Protein AF-A0A7R9DTC6-F1 (afdb_monomer)

Foldseek 3Di:
DDDDDDDDPPDDPPPDDDDPPPDDPDDDDDDDDPDDDDDDPPDPPDPDDDDPDPPPPVPPPDFAPAAPVQKAFDAFPDQDPQATWTFIARNVPRDIDIDGDGDQPPDPVGGDPVVVVVCVVLVVDDDPPDDHDPGHYHHPVVVVVVVPD

Nearest PDB structures (foldseek):
  4nst-assembly1_A  TM=9.413E-01  e=3.384E-10  Homo sapiens
  5efq-assembly1_A  TM=9.473E-01  e=2.219E-09  Homo sapiens
  7nxk-assembly1_A  TM=9.078E-01  e=1.262E-09  Homo sapiens
  6b3e-assembly2_C  TM=9.341E-01  e=4.422E-09  Homo sapiens
  4nst-assembly3_C  TM=9.437E-01  e=6.858E-09  Homo sapiens

Radius of gyration: 30.34 Å; Cα contacts (8 Å, |Δi|>4): 110; chains: 1; bounding box: 76×76×50 Å

Solvent-accessible surface area (backbone atoms only — not comparable to full-atom values): 10422 Å² total; per-residue (Å²): 138,89,84,88,80,84,80,83,82,78,84,84,94,79,84,77,80,78,78,82,82,77,74,76,79,77,79,75,78,87,71,88,74,81,83,75,78,77,79,82,78,90,73,77,79,78,78,86,78,93,65,98,62,78,73,79,65,71,82,66,79,77,68,47,77,49,50,50,84,54,40,48,77,74,47,78,76,46,75,55,98,78,28,42,30,27,38,26,31,34,69,85,79,68,44,80,44,78,46,72,48,73,63,51,91,86,40,97,84,45,78,47,69,68,58,54,51,50,52,61,52,31,76,74,47,87,50,97,91,48,82,67,69,87,77,50,62,33,56,77,71,65,66,59,61,76,74,76,119

Mean predicted aligned error: 18.64 Å

Organism: Timema poppense (NCBI:txid170557)

Sequence (149 aa):
VPGTEDLSADEDLALTPPPPTLEKPTKPGKLPRPKLKRPKILNKRRSSRSSSAPMSVQSGKDWGERCVDVFEVIVQIGEGTYGQVYKARDRRSSDLVALKKVRLENEKEGFPITAVREIKILRQLNHKNIVNLREVVTDKQDALDFRKV

Secondary structure (DSSP, 8-state):
----------------PPPP--PPPPPPP------PPPP--S--------------------TT-SBGGGEEEEEEEEEETTEEEEEEEETTT--EEEEEE---TT-TTSS-HHHHHHHHHHTT---TTS-------B-TTHHHHTT--

pLDDT: mean 73.16, std 20.54, range [35.78, 98.31]

InterPro domains:
  IPR000719 Protein kinase domain [PF00069] (71-142)
  IPR000719 Protein kinase domain [PS50011] (71-149)
  IPR011009 Protein kinase-like domain superfamily [SSF56112] (65-140)
  IPR017441 Protein kinase, ATP binding site [PS00107] (77-100)
  IPR050108 Cyclin-dependent kinase [PTHR24056] (68-139)

Structure (mmCIF, N/CA/C/O backbone):
data_AF-A0A7R9DTC6-F1
#
_entry.id   AF-A0A7R9DTC6-F1
#
loop_
_atom_site.group_PDB
_atom_site.id
_atom_site.type_symbol
_atom_site.label_atom_id
_atom_site.label_alt_id
_atom_site.label_comp_id
_atom_site.label_asym_id
_atom_site.label_entity_id
_atom_site.label_seq_id
_atom_site.pdbx_PDB_ins_code
_atom_site.Cartn_x
_atom_site.Cartn_y
_atom_site.Cartn_z
_atom_site.occupancy
_atom_site.B_iso_or_equiv
_atom_site.auth_seq_id
_atom_site.auth_comp_id
_atom_site.auth_asym_id
_atom_site.auth_atom_id
_atom_site.pdbx_PDB_model_num
ATOM 1 N N . VAL A 1 1 ? 42.574 55.375 11.326 1.00 42.75 1 VAL A N 1
ATOM 2 C CA . VAL A 1 1 ? 41.686 56.386 11.947 1.00 42.75 1 VAL A CA 1
ATOM 3 C C . VAL A 1 1 ? 40.325 56.262 11.278 1.00 42.75 1 VAL A C 1
ATOM 5 O O . VAL A 1 1 ? 40.314 56.094 10.064 1.00 42.75 1 VAL A O 1
ATOM 8 N N . PRO A 1 2 ? 39.242 56.208 12.063 1.00 43.16 2 PRO A N 1
ATOM 9 C CA . PRO A 1 2 ? 37.885 55.905 11.624 1.00 43.16 2 PRO A CA 1
ATOM 10 C C . PRO A 1 2 ? 37.199 57.149 11.044 1.00 43.16 2 PRO A C 1
ATOM 12 O O . PRO A 1 2 ? 37.554 58.272 11.395 1.00 43.16 2 PRO A O 1
ATOM 15 N N . GLY A 1 3 ? 36.210 56.928 10.183 1.00 44.38 3 GLY A N 1
ATOM 16 C CA . GLY A 1 3 ? 35.279 57.936 9.686 1.00 44.38 3 GLY A CA 1
ATOM 17 C C . GLY A 1 3 ? 33.905 57.288 9.606 1.00 44.38 3 GLY A C 1
ATOM 18 O O . GLY A 1 3 ? 33.641 56.495 8.711 1.00 44.38 3 GLY A O 1
ATOM 19 N N . THR A 1 4 ? 33.117 57.539 10.641 1.00 58.06 4 THR A N 1
ATOM 20 C CA . THR A 1 4 ? 31.740 57.111 10.873 1.00 58.06 4 THR A CA 1
ATOM 21 C C . THR A 1 4 ? 30.788 57.839 9.934 1.00 58.06 4 THR A C 1
ATOM 23 O O . THR A 1 4 ? 30.737 59.067 9.957 1.00 58.06 4 THR A O 1
ATOM 26 N N . GLU A 1 5 ? 29.998 57.088 9.175 1.00 54.91 5 GLU A N 1
ATOM 27 C CA . GLU A 1 5 ? 28.770 57.589 8.559 1.00 54.91 5 GLU A CA 1
ATOM 28 C C . GLU A 1 5 ? 27.617 56.742 9.098 1.00 54.91 5 GLU A C 1
ATOM 30 O O . GLU A 1 5 ? 27.224 55.719 8.538 1.00 54.91 5 GLU A O 1
ATOM 35 N N . ASP A 1 6 ? 27.147 57.155 10.273 1.00 50.84 6 ASP A N 1
ATOM 36 C CA . ASP A 1 6 ? 25.855 56.786 10.830 1.00 50.84 6 ASP A CA 1
ATOM 37 C C . ASP A 1 6 ? 24.757 57.311 9.898 1.00 50.84 6 ASP A C 1
ATOM 39 O O . ASP A 1 6 ? 24.510 58.515 9.822 1.00 50.84 6 ASP A O 1
ATOM 43 N N . LEU A 1 7 ? 24.081 56.407 9.188 1.00 49.62 7 LEU A N 1
ATOM 44 C CA . LEU A 1 7 ? 22.792 56.707 8.575 1.00 49.62 7 LEU A CA 1
ATOM 45 C C . LEU A 1 7 ? 21.694 56.222 9.516 1.00 49.62 7 LEU A C 1
ATOM 47 O O . LEU A 1 7 ? 21.252 55.074 9.474 1.00 49.62 7 LEU A O 1
ATOM 51 N N . SER A 1 8 ? 21.287 57.150 10.380 1.00 47.59 8 SER A N 1
ATOM 52 C CA . SER A 1 8 ? 20.039 57.119 11.126 1.00 47.59 8 SER A CA 1
ATOM 53 C C . SER A 1 8 ? 18.864 57.053 10.150 1.00 47.59 8 SER A C 1
ATOM 55 O O . SER A 1 8 ? 18.629 57.990 9.386 1.00 47.59 8 SER A O 1
ATOM 57 N N . ALA A 1 9 ? 18.111 55.962 10.202 1.00 50.34 9 ALA A N 1
ATOM 58 C CA . ALA A 1 9 ? 16.751 55.899 9.686 1.00 50.34 9 ALA A CA 1
ATOM 59 C C . ALA A 1 9 ? 15.812 55.746 10.885 1.00 50.34 9 ALA A C 1
ATOM 61 O O . ALA A 1 9 ? 15.209 54.697 11.107 1.00 50.34 9 ALA A O 1
ATOM 62 N N . ASP A 1 10 ? 15.772 56.800 11.697 1.00 50.88 10 ASP A N 1
ATOM 63 C CA . ASP A 1 10 ? 14.622 57.085 12.536 1.00 50.88 10 ASP A CA 1
ATOM 64 C C . ASP A 1 10 ? 13.475 57.572 11.639 1.00 50.88 10 ASP A C 1
ATOM 66 O O . ASP A 1 10 ? 13.685 58.321 10.687 1.00 50.88 10 ASP A O 1
ATOM 70 N N . GLU A 1 11 ? 12.271 57.148 12.016 1.00 59.84 11 GLU A N 1
ATOM 71 C CA . GLU A 1 11 ? 10.974 57.720 11.640 1.00 59.84 11 GLU A CA 1
ATOM 72 C C . GLU A 1 11 ? 10.428 57.385 10.241 1.00 59.84 11 GLU A C 1
ATOM 74 O O . GLU A 1 11 ? 10.601 58.131 9.286 1.00 59.84 11 GLU A O 1
ATOM 79 N N . ASP A 1 12 ? 9.634 56.305 10.165 1.00 49.81 12 ASP A N 1
ATOM 80 C CA . ASP A 1 12 ? 8.231 56.448 9.728 1.00 49.81 12 ASP A CA 1
ATOM 81 C C . ASP A 1 12 ? 7.356 55.263 10.210 1.00 49.81 12 ASP A C 1
ATOM 83 O O . ASP A 1 12 ? 6.821 54.459 9.443 1.00 49.81 12 ASP A O 1
ATOM 87 N N . LEU A 1 13 ? 7.234 55.100 11.534 1.00 54.06 13 LEU A N 1
ATOM 88 C CA . LEU A 1 13 ? 6.244 54.201 12.144 1.00 54.06 13 LEU A CA 1
ATOM 89 C C . LEU A 1 13 ? 4.921 54.948 12.346 1.00 54.06 13 LEU A C 1
ATOM 91 O O . LEU A 1 13 ? 4.527 55.204 13.482 1.00 54.06 13 LEU A O 1
ATOM 95 N N . ALA A 1 14 ? 4.226 55.325 11.270 1.00 56.69 14 ALA A N 1
ATOM 96 C CA . ALA A 1 14 ? 2.994 56.098 11.439 1.00 56.69 14 ALA A CA 1
ATOM 97 C C . ALA A 1 14 ? 1.895 55.898 10.386 1.00 56.69 14 ALA A C 1
ATOM 99 O O . ALA A 1 14 ? 1.112 56.815 10.190 1.00 56.69 14 ALA A O 1
ATOM 100 N N . LEU A 1 15 ? 1.736 54.727 9.747 1.00 55.41 15 LEU A N 1
ATOM 101 C CA . LEU A 1 15 ? 0.567 54.488 8.868 1.00 55.41 15 LEU A CA 1
ATOM 102 C C . LEU A 1 15 ? -0.037 53.074 8.933 1.00 55.41 15 LEU A C 1
ATOM 104 O O . LEU A 1 15 ? -0.451 52.519 7.917 1.00 55.41 15 LEU A O 1
ATOM 108 N N . THR A 1 16 ? -0.173 52.490 10.129 1.00 55.38 16 THR A N 1
ATOM 109 C CA . THR A 1 16 ? -1.124 51.372 10.306 1.00 55.38 16 THR A CA 1
ATOM 110 C C . THR A 1 16 ? -2.329 51.860 11.111 1.00 55.38 16 THR A C 1
ATOM 112 O O . THR A 1 16 ? -2.147 52.248 12.266 1.00 55.38 16 THR A O 1
ATOM 115 N N . PRO A 1 17 ? -3.553 51.886 10.550 1.00 62.31 17 PRO A N 1
ATOM 116 C CA . PRO A 1 17 ? -4.731 52.241 11.331 1.00 62.31 17 PRO A CA 1
ATOM 117 C C . PRO A 1 17 ? -4.928 51.219 12.463 1.00 62.31 17 PRO A C 1
ATOM 119 O O . PRO A 1 17 ? -4.675 50.026 12.258 1.00 62.31 17 PRO A O 1
ATOM 122 N N . PRO A 1 18 ? -5.373 51.648 13.659 1.00 64.75 18 PRO A N 1
ATOM 123 C CA . PRO A 1 18 ? -5.637 50.721 14.746 1.00 64.75 18 PRO A CA 1
ATOM 124 C C . PRO A 1 18 ? -6.733 49.726 14.328 1.00 64.75 18 PRO A C 1
ATOM 126 O O . PRO A 1 18 ? -7.684 50.108 13.637 1.00 64.75 18 PRO A O 1
ATOM 129 N N . PRO A 1 19 ? -6.630 48.448 14.735 1.00 57.94 19 PRO A N 1
ATOM 130 C CA . PRO A 1 19 ? -7.685 47.478 14.484 1.00 57.94 19 PRO A CA 1
ATOM 131 C C . PRO A 1 19 ? -8.992 47.956 15.140 1.00 57.94 19 PRO A C 1
ATOM 133 O O . PRO A 1 19 ? -8.949 48.526 16.234 1.00 57.94 19 PRO A O 1
ATOM 136 N N . PRO A 1 20 ? -10.159 47.731 14.511 1.00 57.47 20 PRO A N 1
ATOM 137 C CA . PRO A 1 20 ? -11.432 48.129 15.092 1.00 57.47 20 PRO A CA 1
ATOM 138 C C . PRO A 1 20 ? -11.621 47.436 16.443 1.00 57.47 20 PRO A C 1
ATOM 140 O O . PRO A 1 20 ? -11.474 46.216 16.562 1.00 57.47 20 PRO A O 1
ATOM 143 N N . THR A 1 21 ? -11.949 48.223 17.467 1.00 58.09 21 THR A N 1
ATOM 144 C CA . THR A 1 21 ? -12.282 47.725 18.799 1.00 58.09 21 THR A CA 1
ATOM 145 C C . THR A 1 21 ? -13.506 46.821 18.684 1.00 58.09 21 THR A C 1
ATOM 147 O O . THR A 1 21 ? -14.634 47.292 18.556 1.00 58.09 21 THR A O 1
ATOM 150 N N . LEU A 1 22 ? -13.295 45.505 18.709 1.00 55.84 22 LEU A N 1
ATOM 151 C CA . LEU A 1 22 ? -14.372 44.542 18.896 1.00 55.84 22 LEU A CA 1
ATOM 152 C C . LEU A 1 22 ? -14.925 44.743 20.309 1.00 55.84 22 LEU A C 1
ATOM 154 O O . LEU A 1 22 ? -14.367 44.235 21.286 1.00 55.84 22 LEU A O 1
ATOM 158 N N . GLU A 1 23 ? -16.012 45.504 20.426 1.00 49.94 23 GLU A N 1
ATOM 159 C CA . GLU A 1 23 ? -16.812 45.524 21.642 1.00 49.94 23 GLU A CA 1
ATOM 160 C C . GLU A 1 23 ? -17.198 44.083 21.985 1.00 49.94 23 GLU A C 1
ATOM 162 O O . GLU A 1 23 ? -17.784 43.352 21.181 1.00 49.94 23 GLU A O 1
ATOM 167 N N . LYS A 1 24 ? -16.815 43.638 23.186 1.00 52.09 24 LYS A N 1
ATOM 168 C CA . LYS A 1 24 ? -17.216 42.326 23.694 1.00 52.09 24 LYS A CA 1
ATOM 169 C C . LYS A 1 24 ? -18.745 42.276 23.685 1.00 52.09 24 LYS A C 1
ATOM 171 O O . LYS A 1 24 ? -19.352 43.133 24.328 1.00 52.09 24 LYS A O 1
ATOM 176 N N 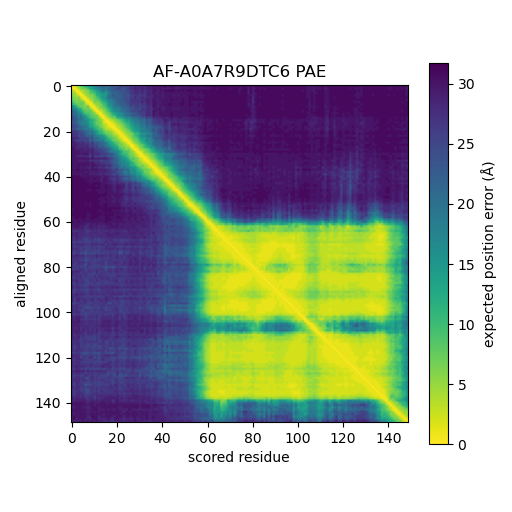. PRO A 1 25 ? -19.376 41.275 23.048 1.00 43.69 25 PRO A N 1
ATOM 177 C CA . PRO A 1 25 ? -20.821 41.158 23.095 1.00 43.69 25 PRO A CA 1
ATOM 178 C C . PRO A 1 25 ? -21.257 41.033 24.556 1.00 43.69 25 PRO A C 1
ATOM 180 O O . PRO A 1 25 ? -20.823 40.140 25.295 1.00 43.69 25 PRO A O 1
ATOM 183 N N . THR A 1 26 ? -22.099 41.972 24.978 1.00 51.69 26 THR A N 1
ATOM 184 C CA . THR A 1 26 ? -22.838 41.923 26.234 1.00 51.69 26 THR A CA 1
ATOM 185 C C . THR A 1 26 ? -23.573 40.587 26.307 1.00 51.69 26 THR A C 1
ATOM 187 O O . THR A 1 26 ? -24.246 40.161 25.369 1.00 51.69 26 THR A O 1
ATOM 190 N N . LYS A 1 27 ? -23.376 39.861 27.414 1.00 53.81 27 LYS A N 1
ATOM 191 C CA . LYS A 1 27 ? -23.941 38.521 27.621 1.00 53.81 27 LYS A CA 1
ATOM 192 C C . LYS A 1 27 ? -25.469 38.590 27.463 1.00 53.81 27 LYS A C 1
ATOM 194 O O . LYS A 1 27 ? -26.098 39.254 28.288 1.00 53.81 27 LYS A O 1
ATOM 199 N N . PRO A 1 28 ? -26.094 37.890 26.498 1.00 49.19 28 PRO A N 1
ATOM 200 C CA . PRO A 1 28 ? -27.543 37.800 26.484 1.00 49.19 28 PRO A CA 1
ATOM 201 C C . PRO A 1 28 ? -27.986 36.961 27.688 1.00 49.19 28 PRO A C 1
ATOM 203 O O . PRO A 1 28 ? -27.364 35.947 28.028 1.00 49.19 28 PRO A O 1
ATOM 206 N N . GLY A 1 29 ? -29.035 37.426 28.367 1.00 53.94 29 GLY A N 1
ATOM 207 C CA . GLY A 1 29 ? -29.612 36.788 29.547 1.00 53.94 29 GLY A CA 1
ATOM 208 C C . GLY A 1 29 ? -29.873 35.292 29.339 1.00 53.94 29 GLY A C 1
ATOM 209 O O . GLY A 1 29 ? -30.256 34.840 28.260 1.00 53.94 29 GLY A O 1
ATOM 210 N N . LYS A 1 30 ? -29.638 34.500 30.391 1.00 47.06 30 LYS A N 1
ATOM 211 C CA . LYS A 1 30 ? -29.858 33.048 30.383 1.00 47.06 30 LYS A CA 1
ATOM 212 C C . LYS A 1 30 ? -31.350 32.737 30.227 1.00 47.06 30 LYS A C 1
ATOM 214 O O . LYS A 1 30 ? -32.076 32.695 31.213 1.00 47.06 30 LYS A O 1
ATOM 219 N N . LEU A 1 31 ? -31.785 32.430 29.009 1.00 56.88 31 LEU A N 1
ATOM 220 C CA . LEU A 1 31 ? -33.018 31.674 28.787 1.00 56.88 31 LEU A CA 1
ATOM 221 C C . LEU A 1 31 ? -32.817 30.221 29.271 1.00 56.88 31 LEU A C 1
ATOM 223 O O . LEU A 1 31 ? -31.739 29.648 29.050 1.00 56.88 31 LEU A O 1
ATOM 227 N N . PRO A 1 32 ? -33.806 29.598 29.940 1.00 55.00 32 PRO A N 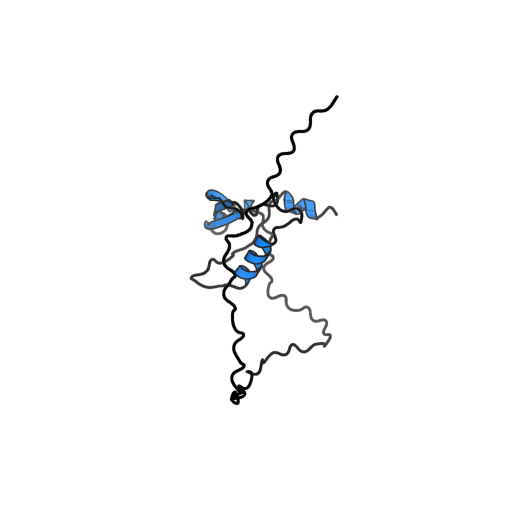1
ATOM 228 C CA . PRO A 1 32 ? -33.674 28.234 30.434 1.00 55.00 32 PRO A CA 1
ATOM 229 C C . PRO A 1 32 ? -33.622 27.259 29.253 1.00 55.00 32 PRO A C 1
ATOM 231 O O . PRO A 1 32 ? -34.592 27.076 28.523 1.00 55.00 32 PRO A O 1
ATOM 234 N N . ARG A 1 33 ? -32.467 26.616 29.051 1.00 57.84 33 ARG A N 1
ATOM 235 C CA . ARG A 1 33 ? -32.315 25.557 28.045 1.00 57.84 33 ARG A CA 1
ATOM 236 C C . ARG A 1 33 ? -33.026 24.285 28.530 1.00 57.84 33 ARG A C 1
ATOM 238 O O . ARG A 1 33 ? -32.768 23.869 29.664 1.00 57.84 33 ARG A O 1
ATOM 245 N N . PRO A 1 34 ? -33.857 23.621 27.706 1.00 55.03 34 PRO A N 1
ATOM 246 C CA . PRO A 1 34 ? -34.435 22.337 28.079 1.00 55.03 34 PRO A CA 1
ATOM 247 C C . PRO A 1 34 ? -33.316 21.303 28.270 1.00 55.03 34 PRO A C 1
ATOM 249 O O . PRO A 1 34 ? -32.431 21.147 27.426 1.00 55.03 34 PRO A O 1
ATOM 252 N N . LYS A 1 35 ? -33.328 20.607 29.414 1.00 57.38 35 LYS A N 1
ATOM 253 C CA . LYS A 1 35 ? -32.358 19.549 29.723 1.00 57.38 35 LYS A CA 1
ATOM 254 C C . LYS A 1 35 ? -32.636 18.339 28.829 1.00 57.38 35 LYS A C 1
ATOM 256 O O . LYS A 1 35 ? -33.463 17.496 29.167 1.00 57.38 35 LYS A O 1
ATOM 261 N N . LEU A 1 36 ? -31.936 18.232 27.703 1.00 64.25 36 LEU A N 1
ATOM 262 C CA . LEU A 1 36 ? -31.936 17.004 26.910 1.00 64.25 36 LEU A CA 1
ATOM 263 C C . LEU A 1 36 ? -31.322 15.873 27.751 1.00 64.25 36 LEU A C 1
ATOM 265 O O . LEU A 1 36 ? -30.177 15.967 28.205 1.00 64.25 36 LEU A O 1
ATOM 269 N N . LYS A 1 37 ? -32.093 14.805 27.992 1.00 61.94 37 LYS A N 1
ATOM 270 C CA . LYS A 1 37 ? -31.583 13.594 28.645 1.00 61.94 37 LYS A CA 1
ATOM 271 C C . LYS A 1 37 ? -30.546 12.960 27.720 1.00 61.94 37 LYS A C 1
ATOM 273 O O . LYS A 1 37 ? -30.858 12.594 26.592 1.00 61.94 37 LYS A O 1
ATOM 278 N N . ARG A 1 38 ? -29.312 12.828 28.209 1.00 57.62 38 ARG A N 1
ATOM 279 C CA . ARG A 1 38 ? -28.249 12.100 27.507 1.00 57.62 38 ARG A CA 1
ATOM 280 C C . ARG A 1 38 ? -28.707 10.654 27.250 1.00 57.62 38 ARG A C 1
ATOM 282 O O . ARG A 1 38 ? -29.246 10.041 28.178 1.00 57.62 38 ARG A O 1
ATOM 289 N N . PRO A 1 39 ? -28.505 10.101 26.041 1.00 61.09 39 PRO A N 1
ATOM 290 C CA . PRO A 1 39 ? -28.838 8.710 25.761 1.00 61.09 39 PRO A CA 1
ATOM 291 C C . PRO A 1 39 ? -28.045 7.779 26.686 1.00 61.09 39 PRO A C 1
ATOM 293 O O . PRO A 1 39 ? -26.885 8.040 27.019 1.00 61.09 39 PRO A O 1
ATOM 296 N N . LYS A 1 40 ? -28.681 6.692 27.135 1.00 62.75 40 LYS A N 1
ATOM 297 C CA . LYS A 1 40 ? -28.022 5.673 27.956 1.00 62.75 40 LYS A CA 1
ATOM 298 C C . LYS A 1 40 ? -27.013 4.927 27.082 1.00 62.75 40 LYS A C 1
ATOM 300 O O . LYS A 1 40 ? -27.407 4.195 26.182 1.00 62.75 40 LYS A O 1
ATOM 305 N N . ILE A 1 41 ? -25.722 5.091 27.364 1.00 63.31 41 ILE A N 1
ATOM 306 C CA . ILE A 1 41 ? -24.672 4.249 26.783 1.00 63.31 41 ILE A CA 1
ATOM 307 C C . ILE A 1 41 ? -24.808 2.861 27.421 1.00 63.31 41 ILE A C 1
ATOM 309 O O . ILE A 1 41 ? -24.321 2.624 28.530 1.00 63.31 41 ILE A O 1
ATOM 313 N N . LEU A 1 42 ? -25.509 1.945 26.752 1.00 60.22 42 LEU A N 1
ATOM 314 C CA . LEU A 1 42 ? -25.473 0.529 27.101 1.00 60.22 42 LEU A CA 1
ATOM 315 C C . LEU A 1 42 ? -24.156 -0.031 26.560 1.00 60.22 42 LEU A C 1
ATOM 317 O O . LEU A 1 42 ? -24.049 -0.306 25.374 1.00 60.22 42 LEU A O 1
ATOM 321 N N . ASN A 1 43 ? -23.135 -0.023 27.421 1.00 52.72 43 ASN A N 1
ATOM 322 C CA . ASN A 1 43 ? -21.972 -0.925 27.470 1.00 52.72 43 ASN A CA 1
ATOM 323 C C . ASN A 1 43 ? -20.900 -0.309 28.376 1.00 52.72 43 ASN A C 1
ATOM 325 O O . ASN A 1 43 ? -19.767 -0.035 27.977 1.00 52.72 43 ASN A O 1
ATOM 329 N N . LYS A 1 44 ? -21.263 -0.090 29.645 1.00 47.88 44 LYS A N 1
ATOM 330 C CA . LYS A 1 44 ? -20.276 0.186 30.686 1.00 47.88 44 LYS A CA 1
ATOM 331 C C . LYS A 1 44 ? -19.450 -1.088 30.847 1.00 47.88 44 LYS A C 1
ATOM 333 O O . LYS A 1 44 ? -19.909 -2.029 31.489 1.00 47.88 44 LYS A O 1
ATOM 338 N N . ARG A 1 45 ? -18.279 -1.139 30.196 1.00 50.22 45 ARG A N 1
ATOM 339 C CA . ARG A 1 45 ? -17.269 -2.191 30.382 1.00 50.22 45 ARG A CA 1
ATOM 340 C C . ARG A 1 45 ? -17.098 -2.376 31.886 1.00 50.22 45 ARG A C 1
ATOM 342 O O . ARG A 1 45 ? -16.566 -1.497 32.562 1.00 50.22 45 ARG A O 1
ATOM 349 N N . ARG A 1 46 ? -17.638 -3.480 32.408 1.00 48.28 46 ARG A N 1
ATOM 350 C CA . ARG A 1 46 ? -17.400 -3.921 33.778 1.00 48.28 46 ARG A CA 1
ATOM 351 C C . ARG A 1 46 ? -15.897 -4.119 33.899 1.00 48.28 46 ARG A C 1
ATOM 353 O O . ARG A 1 46 ? -15.338 -5.002 33.255 1.00 48.28 46 ARG A O 1
ATOM 360 N N . SER A 1 47 ? -15.258 -3.247 34.668 1.00 50.38 47 SER A N 1
ATOM 361 C CA . SER A 1 47 ? -13.926 -3.524 35.175 1.00 50.38 47 SER A CA 1
ATOM 362 C C . SER A 1 47 ? -14.019 -4.694 36.156 1.00 50.38 47 SER A C 1
ATOM 364 O O . SER A 1 47 ? -14.994 -4.790 36.901 1.00 50.38 47 SER A O 1
ATOM 366 N N . SER A 1 48 ? -13.005 -5.551 36.070 1.00 49.84 48 SER A N 1
ATOM 367 C CA . SER A 1 48 ? -12.621 -6.654 36.954 1.00 49.84 48 SER A CA 1
ATOM 368 C C . SER A 1 48 ? -13.620 -7.795 37.192 1.00 49.84 48 SER A C 1
ATOM 370 O O . SER A 1 48 ? -14.414 -7.805 38.128 1.00 49.84 48 SER A O 1
ATOM 372 N N . ARG A 1 49 ? -13.420 -8.880 36.438 1.00 47.81 49 ARG A N 1
ATOM 373 C CA . ARG A 1 49 ? -13.360 -10.222 37.028 1.00 47.81 49 ARG A CA 1
ATOM 374 C C . ARG A 1 49 ? -12.364 -11.071 36.247 1.00 47.81 49 ARG A C 1
ATOM 376 O O . ARG A 1 49 ? -12.495 -11.250 35.042 1.00 47.81 49 ARG A O 1
ATOM 383 N N . SER A 1 50 ? -11.345 -11.520 36.967 1.00 53.78 50 SER A N 1
ATOM 384 C CA . SER A 1 50 ? -10.407 -12.557 36.572 1.00 53.78 50 SER A CA 1
ATOM 385 C C . SER A 1 50 ? -11.166 -13.800 36.118 1.00 53.78 50 SER A C 1
ATOM 387 O O . SER A 1 50 ? -11.871 -14.431 36.905 1.00 53.78 50 SER A O 1
ATOM 389 N N . SER A 1 51 ? -10.987 -14.167 34.862 1.00 49.22 51 SER A N 1
ATOM 390 C CA . SER A 1 51 ? -11.212 -15.523 34.392 1.00 49.22 51 SER A CA 1
ATOM 391 C C . SER A 1 51 ? -10.162 -15.775 33.328 1.00 49.22 51 SER A C 1
ATOM 393 O O . SER A 1 51 ? -10.184 -15.149 32.271 1.00 49.22 51 SER A O 1
ATOM 395 N N . SER A 1 52 ? -9.231 -16.661 33.656 1.00 49.41 52 SER A N 1
ATOM 396 C CA . SER A 1 52 ? -8.199 -17.267 32.815 1.00 49.41 52 SER A CA 1
ATOM 397 C C . SER A 1 52 ? -8.788 -18.121 31.684 1.00 49.41 52 SER A C 1
ATOM 399 O O . SER A 1 52 ? -8.319 -19.219 31.406 1.00 49.41 52 SER A O 1
ATOM 401 N N . ALA A 1 53 ? -9.835 -17.631 31.027 1.00 51.09 53 ALA A N 1
ATOM 402 C CA . ALA A 1 53 ? -10.242 -18.153 29.743 1.00 51.09 53 ALA A CA 1
ATOM 403 C C . ALA A 1 53 ? -9.341 -17.474 28.706 1.00 51.09 53 ALA A C 1
ATOM 405 O O . ALA A 1 53 ? -9.296 -16.237 28.693 1.00 51.09 53 ALA A O 1
ATOM 406 N N . PRO A 1 54 ? -8.622 -18.217 27.845 1.00 45.34 54 PRO A N 1
ATOM 407 C CA . PRO A 1 54 ? -8.065 -17.596 26.661 1.00 45.34 54 PRO A CA 1
ATOM 408 C C . PRO A 1 54 ? -9.260 -16.967 25.953 1.00 45.34 54 PRO A C 1
ATOM 410 O O . PRO A 1 54 ? -10.215 -17.65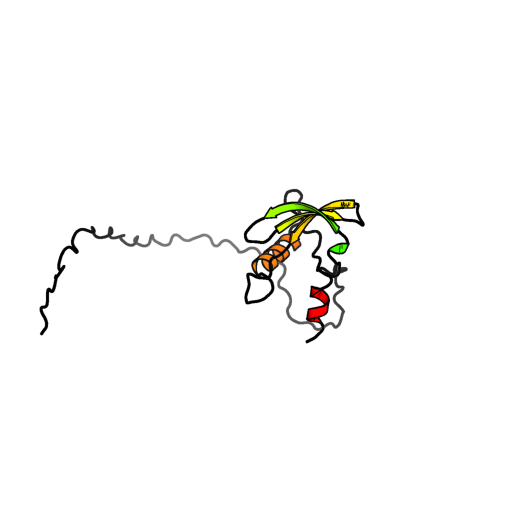9 25.591 1.00 45.34 54 PRO A O 1
ATOM 413 N N . MET A 1 55 ? -9.262 -15.635 25.852 1.00 39.81 55 MET A N 1
ATOM 414 C CA . MET A 1 55 ? -10.165 -14.962 24.936 1.00 39.81 55 MET A CA 1
ATOM 415 C C . MET A 1 55 ? -9.994 -15.705 23.623 1.00 39.81 55 MET A C 1
ATOM 417 O O . MET A 1 55 ? -8.874 -15.795 23.125 1.00 39.81 55 MET A O 1
ATOM 421 N N . SER A 1 56 ? -11.070 -16.310 23.124 1.00 45.25 56 SER A N 1
ATOM 422 C CA . SER A 1 56 ? -11.096 -16.817 21.764 1.00 45.25 56 SER A CA 1
ATOM 423 C C . SER A 1 56 ? -10.716 -15.628 20.891 1.00 45.25 56 SER A C 1
ATOM 425 O O . SER A 1 56 ? -11.513 -14.712 20.686 1.00 45.25 56 SER A O 1
ATOM 427 N N . VAL A 1 57 ? -9.441 -15.574 20.499 1.00 51.00 57 VAL A N 1
ATOM 428 C CA . VAL A 1 57 ? -8.946 -14.670 19.479 1.00 51.00 57 VAL A CA 1
ATOM 429 C C . VAL A 1 57 ? -9.712 -15.122 18.260 1.00 51.00 57 VAL A C 1
ATOM 431 O O . VAL A 1 57 ? -9.431 -16.177 17.697 1.00 51.00 57 VAL A O 1
ATOM 434 N N . GLN A 1 58 ? -10.781 -14.390 17.967 1.00 50.25 58 GLN A N 1
ATOM 435 C CA . GLN A 1 58 ? -11.621 -14.551 16.799 1.00 50.25 58 GLN A CA 1
ATOM 436 C C . GLN A 1 58 ? -10.681 -14.675 15.605 1.00 50.25 58 GLN A C 1
ATOM 438 O O . GLN A 1 58 ? -10.127 -13.650 15.225 1.00 50.25 58 GLN A O 1
ATOM 443 N N . SER A 1 59 ? -10.439 -15.917 15.153 1.00 51.44 59 SER A N 1
ATOM 444 C CA . SER A 1 59 ? -9.379 -16.357 14.229 1.00 51.44 59 SER A CA 1
ATOM 445 C C . SER A 1 59 ? -8.633 -15.168 13.626 1.00 51.44 59 SER A C 1
ATOM 447 O O . SER A 1 59 ? -9.026 -14.613 12.596 1.00 51.44 59 SER A O 1
ATOM 449 N N . GLY A 1 60 ? -7.688 -14.652 14.415 1.00 52.41 60 GLY A N 1
ATOM 450 C CA . GLY A 1 60 ? -7.069 -13.365 14.159 1.00 52.41 60 GLY A CA 1
ATOM 451 C C . GLY A 1 60 ? -6.210 -13.564 12.940 1.00 52.41 60 GLY A C 1
ATOM 452 O O . GLY A 1 60 ? -5.205 -14.245 13.023 1.00 52.41 60 GLY A O 1
ATOM 453 N N . LYS A 1 61 ? -6.649 -13.065 11.789 1.00 62.38 61 LYS A N 1
ATOM 454 C CA . LYS A 1 61 ? -5.840 -13.129 10.579 1.00 62.38 61 LYS A CA 1
ATOM 455 C C . LYS A 1 61 ? -4.535 -12.410 10.892 1.00 62.38 61 LYS A C 1
ATOM 457 O O . LYS A 1 61 ? -4.586 -11.206 11.119 1.00 62.38 61 LYS A O 1
ATOM 462 N N . ASP A 1 62 ? -3.429 -13.133 10.990 1.00 76.00 62 ASP A N 1
ATOM 463 C CA . ASP A 1 62 ? -2.138 -12.561 11.347 1.00 76.00 62 ASP A CA 1
ATOM 464 C C . ASP A 1 62 ? -1.634 -11.713 10.167 1.00 76.00 62 ASP A C 1
ATOM 466 O O . ASP A 1 62 ? -1.471 -12.178 9.036 1.00 76.00 62 ASP A O 1
ATOM 470 N N . TRP A 1 63 ? -1.515 -10.403 10.394 1.00 84.56 63 TRP A N 1
ATOM 471 C CA . TRP A 1 63 ? -1.091 -9.431 9.382 1.00 84.56 63 TRP A CA 1
ATOM 472 C C . TRP A 1 63 ? 0.434 -9.335 9.387 1.00 84.56 63 TRP A C 1
ATOM 474 O O . TRP A 1 63 ? 1.036 -9.287 10.455 1.00 84.56 63 TRP A O 1
ATOM 484 N N . GLY A 1 64 ? 1.058 -9.228 8.213 1.00 83.31 64 GLY A N 1
ATOM 485 C CA . GLY A 1 64 ? 2.511 -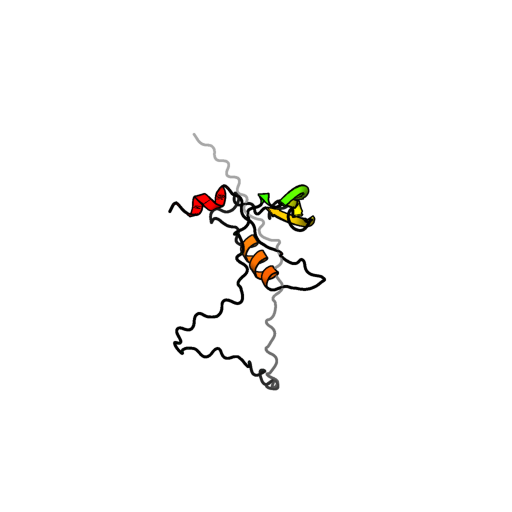9.069 8.092 1.00 83.31 64 GLY A CA 1
ATOM 486 C C . GLY A 1 64 ? 3.308 -10.372 8.001 1.00 83.31 64 GLY A C 1
ATOM 487 O O . GLY A 1 64 ? 4.523 -10.304 7.843 1.00 83.31 64 GLY A O 1
ATOM 488 N N . GLU A 1 65 ? 2.659 -11.542 8.051 1.00 83.88 65 GLU A N 1
ATOM 489 C CA . GLU A 1 65 ? 3.341 -12.842 7.933 1.00 83.88 65 GLU A CA 1
ATOM 490 C C . GLU A 1 65 ? 3.746 -13.194 6.499 1.00 83.88 65 GLU A C 1
ATOM 492 O O . GLU A 1 65 ? 4.710 -13.928 6.279 1.00 83.88 65 GLU A O 1
ATOM 497 N N . ARG A 1 66 ? 2.988 -12.708 5.507 1.00 89.62 66 ARG A N 1
ATOM 498 C CA . ARG A 1 66 ? 3.272 -12.995 4.099 1.00 89.62 66 ARG A CA 1
ATOM 499 C C . ARG A 1 66 ? 4.33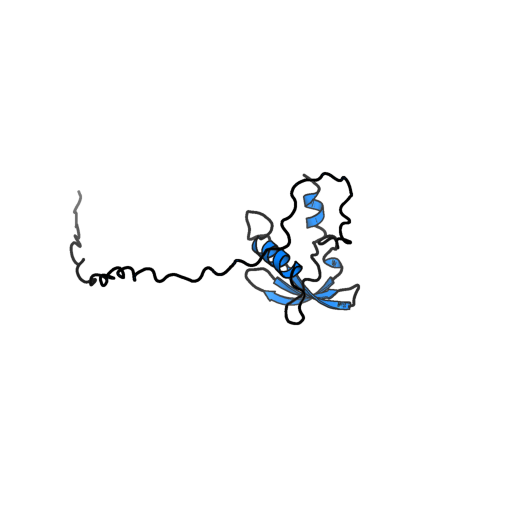5 -12.045 3.568 1.00 89.62 66 ARG A C 1
ATOM 501 O O . ARG A 1 66 ? 4.296 -10.844 3.835 1.00 89.62 66 ARG A O 1
ATOM 508 N N . CYS A 1 67 ? 5.226 -12.590 2.747 1.00 91.06 67 CYS A N 1
ATOM 509 C CA . CYS A 1 67 ? 6.212 -11.805 2.017 1.00 91.06 67 CYS A CA 1
ATOM 510 C C . CYS A 1 67 ? 5.616 -11.207 0.741 1.00 91.06 67 CYS A C 1
ATOM 512 O O . CYS A 1 67 ? 4.750 -11.818 0.111 1.00 91.06 67 CYS A O 1
ATOM 514 N N . VAL A 1 68 ? 6.135 -10.056 0.318 1.00 93.81 68 VAL A N 1
ATOM 515 C CA . VAL A 1 68 ? 5.719 -9.384 -0.922 1.00 93.81 68 VAL A CA 1
ATOM 516 C C . VAL A 1 68 ? 5.939 -10.234 -2.188 1.00 93.81 68 VAL A C 1
ATOM 518 O O . VAL A 1 68 ? 5.187 -10.086 -3.144 1.00 93.81 68 VAL A O 1
ATOM 521 N N . ASP A 1 69 ? 6.856 -11.208 -2.170 1.00 92.69 69 ASP A N 1
ATOM 522 C CA . ASP A 1 69 ? 7.153 -12.152 -3.270 1.00 92.69 69 ASP A CA 1
ATOM 523 C C . ASP A 1 69 ? 5.953 -12.969 -3.785 1.00 92.69 69 ASP A C 1
ATOM 525 O O . ASP A 1 69 ? 5.997 -13.567 -4.869 1.00 92.69 69 ASP A O 1
ATOM 529 N N . VAL A 1 70 ? 4.878 -13.047 -2.995 1.00 94.12 70 VAL A N 1
ATOM 530 C CA . VAL A 1 70 ? 3.622 -13.687 -3.416 1.00 94.12 70 VAL A CA 1
ATOM 531 C C . VAL A 1 70 ? 2.845 -12.836 -4.425 1.00 94.12 70 VAL A C 1
ATOM 533 O O . VAL A 1 70 ? 1.866 -13.319 -4.992 1.00 94.12 70 VAL A O 1
ATOM 536 N N . PHE A 1 71 ? 3.275 -11.598 -4.668 1.00 96.06 71 PHE A N 1
ATOM 537 C CA . PHE A 1 71 ? 2.710 -10.696 -5.656 1.00 96.06 71 PHE A CA 1
ATOM 538 C C . PHE A 1 71 ? 3.671 -10.500 -6.828 1.00 96.06 71 PHE A C 1
ATOM 540 O O . PHE A 1 71 ? 4.864 -10.266 -6.663 1.00 96.06 71 PHE A O 1
ATOM 547 N N . GLU A 1 72 ? 3.123 -10.553 -8.033 1.00 97.38 72 GLU A N 1
ATOM 548 C CA . GLU A 1 72 ? 3.803 -10.151 -9.256 1.00 97.38 72 GLU A CA 1
ATOM 549 C C . GLU A 1 72 ? 3.573 -8.651 -9.469 1.00 97.38 72 GLU A C 1
ATOM 551 O O . GLU A 1 72 ? 2.455 -8.218 -9.759 1.00 97.38 72 GLU A O 1
ATOM 556 N N . VAL A 1 73 ? 4.614 -7.840 -9.283 1.00 97.25 73 VAL A N 1
ATOM 557 C CA . VAL A 1 73 ? 4.545 -6.389 -9.497 1.00 97.25 73 VAL A CA 1
ATOM 558 C C . VAL A 1 73 ? 4.537 -6.101 -10.997 1.00 97.25 73 VAL A C 1
ATOM 560 O O . VAL A 1 73 ? 5.441 -6.517 -11.710 1.00 97.25 73 VAL A O 1
ATOM 563 N N . ILE A 1 74 ? 3.519 -5.378 -11.471 1.00 97.88 74 ILE A N 1
ATOM 564 C CA . ILE A 1 74 ? 3.312 -5.111 -12.901 1.00 97.88 74 ILE A CA 1
ATOM 565 C C . ILE A 1 74 ? 3.869 -3.738 -13.274 1.00 97.88 74 ILE A C 1
ATOM 567 O O . ILE A 1 74 ? 4.706 -3.618 -14.161 1.00 97.88 74 ILE A O 1
ATOM 571 N N . VAL A 1 75 ? 3.369 -2.679 -12.632 1.00 98.31 75 VAL A N 1
ATOM 572 C CA . VAL A 1 75 ? 3.753 -1.298 -12.957 1.00 98.31 75 VAL A CA 1
ATOM 573 C C . VAL A 1 75 ? 3.513 -0.380 -11.766 1.00 98.31 75 VAL A C 1
ATOM 575 O O . VAL A 1 75 ? 2.581 -0.590 -10.986 1.00 98.31 75 VAL A O 1
ATOM 578 N N . GLN A 1 76 ? 4.329 0.660 -11.628 1.00 98.12 76 GLN A N 1
ATOM 579 C CA . GLN A 1 76 ? 4.054 1.749 -10.697 1.00 98.12 76 GLN A CA 1
ATOM 580 C C . GLN A 1 76 ? 2.898 2.601 -11.235 1.00 98.12 76 GLN A C 1
ATOM 582 O O . GLN A 1 76 ? 2.939 3.075 -12.365 1.00 98.12 76 GLN A O 1
ATOM 587 N N . ILE A 1 77 ? 1.857 2.785 -10.426 1.00 98.00 77 ILE A N 1
ATOM 588 C CA . ILE A 1 77 ? 0.659 3.558 -10.788 1.00 98.00 77 ILE A CA 1
ATOM 589 C C . ILE A 1 77 ? 0.585 4.912 -10.083 1.00 98.00 77 ILE A C 1
ATOM 591 O O . ILE A 1 77 ? -0.272 5.724 -10.417 1.00 98.00 7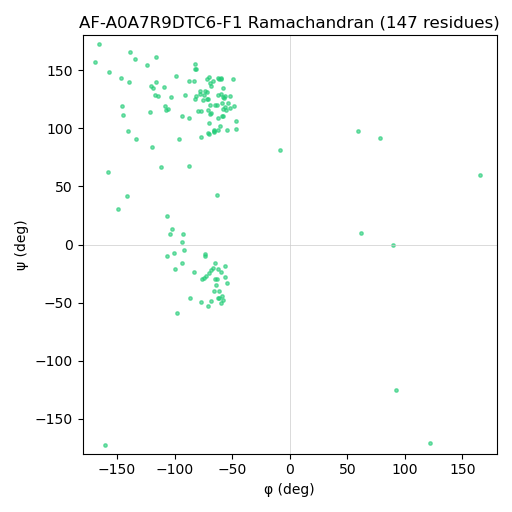7 ILE A O 1
ATOM 595 N N . GLY A 1 78 ? 1.457 5.164 -9.106 1.00 97.19 78 GLY A N 1
ATOM 596 C CA . GLY A 1 78 ? 1.496 6.447 -8.422 1.00 97.19 78 GLY A CA 1
ATOM 597 C C . GLY A 1 78 ? 2.719 6.629 -7.537 1.00 97.19 78 GLY A C 1
ATOM 598 O O . GLY A 1 78 ? 3.340 5.668 -7.078 1.00 97.19 78 GLY A O 1
ATOM 599 N N . GLU A 1 79 ? 3.038 7.891 -7.287 1.00 95.81 79 GLU A N 1
ATOM 600 C CA . GLU A 1 79 ? 4.049 8.333 -6.336 1.00 95.81 79 GLU A CA 1
ATOM 601 C C . GLU A 1 79 ? 3.534 9.559 -5.590 1.00 95.81 79 GLU A C 1
ATOM 603 O O . GLU A 1 79 ? 2.905 10.437 -6.178 1.00 95.81 79 GLU A O 1
ATOM 608 N N . GLY A 1 80 ? 3.800 9.622 -4.290 1.00 89.19 80 GLY A N 1
ATOM 609 C CA . GLY A 1 80 ? 3.534 10.811 -3.497 1.00 89.19 80 GLY A CA 1
ATOM 610 C C . GLY A 1 80 ? 4.340 10.821 -2.208 1.00 89.19 80 GLY A C 1
ATOM 611 O O . GLY A 1 80 ? 5.171 9.947 -1.959 1.00 89.19 80 GLY A O 1
ATOM 612 N N . THR A 1 81 ? 4.045 11.794 -1.349 1.00 86.88 81 THR A N 1
ATOM 613 C CA . THR A 1 81 ? 4.719 11.982 -0.055 1.00 86.88 81 THR A CA 1
ATOM 614 C C . THR A 1 81 ? 4.681 10.728 0.821 1.00 86.88 81 THR A C 1
ATOM 616 O O . THR A 1 81 ? 5.625 10.451 1.550 1.00 86.88 81 THR A O 1
ATOM 619 N N . TYR A 1 82 ? 3.606 9.942 0.724 1.00 86.00 82 TYR A N 1
ATOM 620 C CA . TYR A 1 82 ? 3.369 8.760 1.559 1.00 86.00 82 TYR A CA 1
ATOM 621 C C . TYR A 1 82 ? 3.870 7.442 0.945 1.00 86.00 82 TYR A C 1
ATOM 623 O O . TYR A 1 82 ? 3.545 6.373 1.463 1.00 86.00 82 TYR A O 1
ATOM 631 N N . GLY A 1 83 ? 4.618 7.501 -0.163 1.00 90.94 83 GLY A N 1
ATOM 632 C CA . GLY A 1 83 ? 5.258 6.345 -0.791 1.00 90.94 83 GLY A CA 1
ATOM 633 C C . GLY A 1 83 ? 4.864 6.097 -2.246 1.00 90.94 83 GLY A C 1
ATOM 634 O O . GLY A 1 83 ? 4.222 6.927 -2.893 1.00 90.94 83 GLY A O 1
ATOM 635 N N . GLN A 1 84 ? 5.282 4.941 -2.764 1.00 94.56 84 GLN A N 1
ATOM 636 C CA . GLN A 1 84 ? 4.952 4.492 -4.119 1.00 94.56 84 GLN A CA 1
ATOM 637 C C . GLN A 1 84 ? 3.781 3.510 -4.100 1.00 94.56 84 GLN A C 1
ATOM 639 O O . GLN A 1 84 ? 3.650 2.692 -3.187 1.00 94.56 84 GLN A O 1
ATOM 644 N N . VAL A 1 85 ? 2.944 3.569 -5.133 1.00 97.19 85 VAL A N 1
ATOM 645 C CA . VAL A 1 85 ? 1.832 2.637 -5.332 1.00 97.19 85 VAL A CA 1
ATOM 646 C C . VAL A 1 85 ? 2.061 1.850 -6.612 1.00 97.19 85 VAL A C 1
ATOM 648 O O . VAL A 1 85 ? 2.277 2.428 -7.677 1.00 97.19 85 VAL A O 1
ATOM 651 N N . TYR A 1 86 ? 1.964 0.530 -6.514 1.00 98.19 86 TYR A N 1
ATOM 652 C CA . TYR A 1 86 ? 2.150 -0.396 -7.621 1.00 98.19 86 TYR A CA 1
ATOM 653 C C . TYR A 1 86 ? 0.864 -1.155 -7.909 1.00 98.19 86 TYR A C 1
ATOM 655 O O . TYR A 1 86 ? 0.177 -1.606 -6.995 1.00 98.19 86 TYR A O 1
ATOM 663 N N . LYS A 1 87 ? 0.565 -1.352 -9.189 1.00 98.19 87 LYS A N 1
ATOM 664 C CA . LYS A 1 87 ? -0.361 -2.389 -9.632 1.00 98.19 87 LYS A CA 1
ATOM 665 C C . LYS A 1 87 ? 0.381 -3.719 -9.603 1.00 98.19 87 LYS A C 1
ATOM 667 O O . LYS A 1 87 ? 1.462 -3.834 -10.180 1.00 98.19 87 LYS A O 1
ATOM 672 N N . ALA A 1 88 ? -0.212 -4.717 -8.969 1.00 98.19 88 ALA A N 1
ATOM 673 C CA . ALA A 1 88 ? 0.343 -6.058 -8.881 1.00 98.19 88 ALA A CA 1
ATOM 674 C C . ALA A 1 88 ? -0.748 -7.116 -9.069 1.00 98.19 88 ALA A C 1
ATOM 676 O O . ALA A 1 88 ? -1.944 -6.816 -9.002 1.00 98.19 88 ALA A O 1
ATOM 677 N N . ARG A 1 89 ? -0.332 -8.357 -9.303 1.00 98.12 89 ARG A N 1
ATOM 678 C CA . ARG A 1 89 ? -1.198 -9.534 -9.331 1.00 98.12 89 ARG A CA 1
ATOM 679 C C . ARG A 1 89 ? -0.836 -10.455 -8.172 1.00 98.12 89 ARG A C 1
ATOM 681 O O . ARG A 1 89 ? 0.324 -10.817 -8.008 1.00 98.12 89 ARG A O 1
ATOM 688 N N . ASP A 1 90 ? -1.817 -10.844 -7.367 1.00 96.88 90 ASP A N 1
ATOM 689 C CA . ASP A 1 90 ? -1.625 -11.890 -6.358 1.00 96.88 90 ASP A CA 1
ATOM 690 C C . ASP A 1 90 ? -1.451 -13.238 -7.063 1.00 96.88 90 ASP A C 1
ATOM 692 O O . ASP A 1 90 ? -2.342 -13.686 -7.781 1.00 96.88 90 ASP A O 1
ATOM 696 N N . ARG A 1 91 ? -0.314 -13.909 -6.859 1.00 94.88 91 ARG A N 1
ATOM 697 C CA . ARG A 1 91 ? -0.003 -15.175 -7.540 1.00 94.88 91 ARG A CA 1
ATOM 698 C C . ARG A 1 91 ? -0.902 -16.326 -7.091 1.00 94.88 91 ARG A C 1
ATOM 700 O O . ARG A 1 91 ? -1.036 -17.301 -7.822 1.00 94.88 91 ARG A O 1
ATOM 707 N N . ARG A 1 92 ? -1.515 -16.238 -5.903 1.00 92.94 92 ARG A N 1
ATOM 708 C CA . ARG A 1 92 ? -2.394 -17.292 -5.371 1.00 92.94 92 ARG A CA 1
ATOM 709 C C . ARG A 1 92 ? -3.832 -17.143 -5.853 1.00 92.94 92 ARG A C 1
ATOM 711 O O . ARG A 1 92 ? -4.450 -18.137 -6.216 1.00 92.94 92 ARG A O 1
ATOM 718 N N . SER A 1 93 ? -4.375 -15.929 -5.804 1.00 94.69 93 SER A N 1
ATOM 719 C CA . SER A 1 93 ? -5.768 -15.660 -6.194 1.00 94.69 93 SER A CA 1
ATOM 720 C C . SER A 1 93 ? -5.920 -15.232 -7.655 1.00 94.69 93 SER A C 1
ATOM 722 O O . SER A 1 93 ? -7.016 -15.298 -8.194 1.00 94.69 93 SER A O 1
ATOM 724 N N . SER A 1 94 ? -4.828 -14.832 -8.314 1.00 95.38 94 SER A N 1
ATOM 725 C CA . SER A 1 94 ? -4.817 -14.158 -9.623 1.00 95.38 94 SER A CA 1
ATOM 726 C C . SER A 1 94 ? -5.521 -12.793 -9.650 1.00 95.38 94 SER A C 1
ATOM 728 O O . SER A 1 94 ? -5.670 -12.202 -10.723 1.00 95.38 94 SER A O 1
ATOM 730 N N . ASP A 1 95 ? -5.895 -12.250 -8.488 1.00 96.88 95 ASP A N 1
ATOM 731 C CA . ASP A 1 95 ? -6.526 -10.937 -8.376 1.00 96.88 95 ASP A CA 1
ATOM 732 C C . ASP A 1 95 ? -5.542 -9.807 -8.689 1.00 96.88 95 ASP A C 1
ATOM 734 O O . ASP A 1 95 ? -4.377 -9.834 -8.281 1.00 96.88 95 ASP A O 1
ATOM 738 N N . LEU A 1 96 ? -6.042 -8.750 -9.331 1.00 97.69 96 LEU A N 1
ATOM 739 C CA . LEU A 1 96 ? -5.329 -7.478 -9.409 1.00 97.69 96 LEU A CA 1
ATOM 740 C C . LEU A 1 96 ? -5.466 -6.713 -8.090 1.00 97.69 96 LEU A C 1
ATOM 742 O O . LEU A 1 96 ? -6.564 -6.547 -7.559 1.00 97.69 96 LEU A O 1
ATOM 746 N N . VAL A 1 97 ? -4.343 -6.211 -7.584 1.00 97.56 97 VAL A N 1
ATOM 747 C CA . VAL A 1 97 ? -4.254 -5.465 -6.326 1.00 97.56 97 VAL A CA 1
ATOM 748 C C . VAL A 1 97 ? -3.398 -4.212 -6.489 1.00 97.56 97 VAL A C 1
ATOM 750 O O . VAL A 1 97 ? -2.586 -4.103 -7.410 1.00 97.56 97 VAL A O 1
ATOM 753 N N . ALA A 1 98 ? -3.578 -3.264 -5.571 1.00 97.75 98 ALA A N 1
ATOM 754 C CA . ALA A 1 98 ? -2.678 -2.134 -5.395 1.00 97.75 98 ALA A CA 1
ATOM 755 C C . ALA A 1 98 ? -1.787 -2.383 -4.169 1.00 97.75 98 ALA A C 1
ATOM 757 O O . ALA A 1 98 ? -2.297 -2.648 -3.080 1.00 97.75 98 ALA A O 1
ATOM 758 N N . LEU A 1 99 ? -0.470 -2.283 -4.342 1.00 96.88 99 LEU A N 1
ATOM 759 C CA . LEU A 1 99 ? 0.520 -2.374 -3.271 1.00 96.88 99 LEU A CA 1
ATOM 760 C C . LEU A 1 99 ? 1.065 -0.979 -2.976 1.00 96.88 99 LEU A C 1
ATOM 762 O O . LEU A 1 99 ? 1.690 -0.367 -3.840 1.00 96.88 99 LEU A O 1
ATOM 766 N N . LYS A 1 100 ? 0.841 -0.477 -1.759 1.00 96.12 100 LYS A N 1
ATOM 767 C CA . LYS A 1 100 ? 1.449 0.770 -1.281 1.00 96.12 100 LYS A CA 1
ATOM 768 C C . LYS A 1 100 ? 2.738 0.436 -0.533 1.00 96.12 100 LYS A C 1
ATOM 770 O O . LYS A 1 100 ? 2.679 -0.121 0.561 1.00 96.12 100 LYS A O 1
ATOM 775 N N . LYS A 1 101 ? 3.889 0.788 -1.109 1.00 93.56 101 LYS A N 1
ATOM 776 C CA . LYS A 1 101 ? 5.188 0.687 -0.438 1.00 93.56 101 LYS A CA 1
ATOM 777 C C . LYS A 1 101 ? 5.352 1.884 0.495 1.00 93.56 101 LYS A C 1
ATOM 779 O O . LYS A 1 101 ? 5.415 3.026 0.038 1.00 93.56 101 LYS A O 1
ATOM 784 N N . VAL A 1 102 ? 5.402 1.614 1.796 1.00 89.81 102 VAL A N 1
ATOM 785 C CA . VAL A 1 102 ? 5.656 2.629 2.824 1.00 89.81 102 VAL A CA 1
ATOM 786 C C . VAL A 1 102 ? 7.141 2.991 2.794 1.00 89.81 102 VAL A C 1
ATOM 788 O O . VAL A 1 102 ? 7.990 2.102 2.808 1.00 89.81 102 VAL A O 1
ATOM 791 N N . ARG A 1 103 ? 7.458 4.288 2.725 1.00 83.81 103 ARG A N 1
ATOM 792 C CA . ARG A 1 103 ? 8.840 4.785 2.806 1.00 83.81 103 ARG A CA 1
ATOM 793 C C . ARG A 1 103 ? 9.273 4.851 4.266 1.00 83.81 103 ARG A C 1
ATOM 795 O O . ARG A 1 103 ? 8.566 5.453 5.065 1.00 83.81 103 ARG A O 1
ATOM 802 N N . LEU A 1 104 ? 10.417 4.255 4.592 1.00 78.94 104 LEU A N 1
ATOM 803 C CA . LEU A 1 104 ? 11.000 4.294 5.939 1.00 78.94 104 LEU A CA 1
ATOM 804 C C . LEU A 1 104 ? 12.115 5.348 6.066 1.00 78.94 104 LEU A C 1
ATOM 806 O O . LEU A 1 104 ? 12.396 5.801 7.168 1.00 78.94 104 LEU A O 1
ATOM 810 N N . GLU A 1 105 ? 12.729 5.786 4.959 1.00 71.06 105 GLU A N 1
ATOM 811 C CA . GLU A 1 105 ? 13.921 6.654 4.998 1.00 71.06 105 GLU A CA 1
ATOM 812 C C . GLU A 1 105 ? 13.660 8.064 5.555 1.00 71.06 105 GLU A C 1
ATOM 814 O O . GLU A 1 105 ? 14.589 8.755 5.968 1.00 71.06 105 GLU A O 1
ATOM 819 N N . ASN A 1 106 ? 12.406 8.520 5.557 1.00 64.50 106 ASN A N 1
ATOM 820 C CA . ASN A 1 106 ? 12.055 9.893 5.919 1.00 64.50 106 ASN A CA 1
ATOM 821 C C . ASN A 1 106 ? 11.722 10.089 7.408 1.00 64.50 106 ASN A C 1
ATOM 823 O O . ASN A 1 106 ? 11.518 11.232 7.819 1.00 64.50 106 ASN A O 1
ATOM 827 N N . GLU A 1 107 ? 11.676 9.027 8.220 1.00 65.12 107 GLU A N 1
ATOM 828 C CA . GLU A 1 107 ? 11.228 9.105 9.615 1.00 65.12 107 GLU A CA 1
ATOM 829 C C . GLU A 1 107 ? 12.323 8.629 10.580 1.00 65.12 107 GLU A C 1
ATOM 831 O O . GLU A 1 107 ? 12.694 7.460 10.624 1.00 65.12 107 GLU A O 1
ATOM 836 N N . LYS A 1 108 ? 12.840 9.557 11.399 1.00 68.56 108 LYS A N 1
ATOM 837 C CA . LYS A 1 108 ? 13.871 9.266 12.416 1.00 68.56 108 LYS A CA 1
ATOM 838 C C . LYS A 1 108 ? 13.379 8.319 13.521 1.00 68.56 108 LYS A C 1
ATOM 840 O O . LYS A 1 108 ? 14.192 7.783 14.263 1.00 68.56 108 LYS A O 1
ATOM 845 N N . GLU A 1 109 ? 12.063 8.135 13.634 1.00 70.44 109 GLU A N 1
ATOM 846 C CA . GLU A 1 109 ? 11.393 7.362 14.688 1.00 70.44 109 GLU A CA 1
ATOM 847 C C . GLU A 1 109 ? 10.937 5.963 14.225 1.00 70.44 109 GLU A C 1
ATOM 849 O O . GLU A 1 109 ? 10.178 5.290 14.921 1.00 70.44 109 GLU A O 1
ATOM 854 N N . GLY A 1 110 ? 11.412 5.491 13.067 1.00 79.25 110 GLY A N 1
ATOM 855 C CA . GLY A 1 110 ? 11.097 4.157 12.556 1.00 79.25 110 GLY A CA 1
ATOM 856 C C . GLY A 1 110 ? 9.876 4.143 11.637 1.00 79.25 110 GLY A C 1
ATOM 857 O O . GLY A 1 110 ? 9.856 4.825 10.617 1.00 79.25 110 GLY A O 1
ATOM 858 N N . PHE A 1 111 ? 8.878 3.305 11.936 1.00 84.19 111 PHE A N 1
ATOM 859 C CA . PHE A 1 111 ? 7.739 3.097 11.035 1.00 84.19 111 PHE A CA 1
ATOM 860 C C . PHE A 1 111 ? 6.799 4.320 11.000 1.00 84.19 111 PHE A C 1
ATOM 862 O O . PHE A 1 111 ? 6.347 4.752 12.063 1.00 84.19 111 PHE A O 1
ATOM 869 N N . PRO A 1 112 ? 6.410 4.825 9.813 1.00 87.00 112 PRO A N 1
ATOM 870 C CA . PRO A 1 112 ? 5.634 6.053 9.702 1.00 87.00 112 PRO A CA 1
ATOM 871 C C . PRO A 1 112 ? 4.321 6.087 10.475 1.00 87.00 112 PRO A C 1
ATOM 873 O O . PRO A 1 112 ? 3.433 5.251 10.260 1.00 87.00 112 PRO A O 1
ATOM 876 N N . ILE A 1 113 ? 4.117 7.125 11.298 1.00 88.75 113 ILE A N 1
ATOM 877 C CA . ILE A 1 113 ? 2.863 7.276 12.063 1.00 88.75 113 ILE A CA 1
ATOM 878 C C . ILE A 1 113 ? 1.651 7.447 11.139 1.00 88.75 113 ILE A C 1
ATOM 880 O O . ILE A 1 113 ? 0.531 7.026 11.453 1.00 88.75 113 ILE A O 1
ATOM 884 N N . THR A 1 114 ? 1.885 8.025 9.960 1.00 90.31 114 THR A N 1
ATOM 885 C CA . THR A 1 114 ? 0.888 8.171 8.897 1.00 90.31 114 THR A CA 1
ATOM 886 C C . THR A 1 114 ? 0.392 6.805 8.418 1.00 90.31 114 THR A C 1
ATOM 888 O O . THR A 1 114 ? -0.820 6.579 8.389 1.00 90.31 114 THR A O 1
ATOM 891 N N . ALA A 1 115 ? 1.297 5.851 8.183 1.00 92.06 115 ALA A N 1
ATOM 892 C CA . ALA A 1 115 ? 0.953 4.489 7.784 1.00 92.06 115 ALA A CA 1
ATOM 893 C C . ALA A 1 115 ? 0.201 3.733 8.894 1.00 92.06 115 ALA A C 1
ATOM 895 O O . ALA A 1 115 ? -0.798 3.066 8.617 1.00 92.06 115 ALA A O 1
ATOM 896 N N . VAL A 1 116 ? 0.600 3.894 10.163 1.00 92.00 116 VAL A N 1
ATOM 897 C CA . VAL A 1 116 ? -0.134 3.307 11.303 1.00 92.00 116 VAL A CA 1
ATOM 898 C C . VAL A 1 116 ? -1.575 3.816 11.350 1.00 92.00 116 VAL A C 1
ATOM 900 O O . VAL A 1 116 ? -2.515 3.035 11.539 1.00 92.00 116 VAL A O 1
ATOM 903 N N . ARG A 1 117 ? -1.771 5.128 11.164 1.00 93.88 117 ARG A N 1
ATOM 904 C CA . ARG A 1 117 ? -3.100 5.748 11.153 1.00 93.88 117 ARG A CA 1
ATOM 905 C C . ARG A 1 117 ? -3.960 5.199 10.018 1.00 93.88 117 ARG A C 1
ATOM 907 O O . ARG A 1 117 ? -5.116 4.854 10.264 1.00 93.88 117 ARG A O 1
ATOM 914 N N . GLU A 1 118 ? -3.407 5.091 8.814 1.00 94.25 118 GLU A N 1
ATOM 915 C CA . GLU A 1 118 ? -4.103 4.527 7.654 1.00 94.25 118 GLU A CA 1
ATOM 916 C C . GLU A 1 118 ? -4.544 3.081 7.905 1.00 94.25 118 GLU A C 1
ATOM 918 O O . GLU A 1 118 ? -5.728 2.774 7.767 1.00 94.25 118 GLU A O 1
ATOM 923 N N . ILE A 1 119 ? -3.632 2.215 8.366 1.00 94.62 119 ILE A N 1
ATOM 924 C CA . ILE A 1 119 ? -3.938 0.812 8.682 1.00 94.62 119 ILE A CA 1
ATOM 925 C C . ILE A 1 119 ? -5.053 0.733 9.728 1.00 94.62 119 ILE A C 1
ATOM 927 O O . ILE A 1 119 ? -6.021 -0.007 9.557 1.00 94.62 119 ILE A O 1
ATOM 931 N N . LYS A 1 120 ? -4.955 1.510 10.812 1.00 95.06 120 LYS A N 1
ATOM 932 C CA . LYS A 1 120 ? -5.942 1.484 11.899 1.00 95.06 120 LYS A CA 1
ATOM 933 C C . LYS A 1 120 ? -7.339 1.881 11.428 1.00 95.06 120 LYS A C 1
ATOM 935 O O . LYS A 1 120 ? -8.312 1.277 11.878 1.00 95.06 120 LYS A O 1
ATOM 940 N N . ILE A 1 121 ? -7.431 2.886 10.558 1.00 96.31 121 ILE A N 1
ATOM 941 C CA . ILE A 1 121 ? -8.703 3.349 10.000 1.00 96.31 121 ILE A CA 1
ATOM 942 C C . ILE A 1 121 ? -9.251 2.304 9.027 1.00 96.31 121 ILE A C 1
ATOM 944 O O . ILE A 1 121 ? -10.372 1.840 9.215 1.00 96.31 121 ILE A O 1
ATOM 948 N N . LEU A 1 122 ? -8.465 1.873 8.037 1.00 96.19 122 LEU A N 1
ATOM 949 C CA . LEU A 1 122 ? -8.941 0.954 6.999 1.00 96.19 122 LEU A CA 1
ATOM 950 C C . LEU A 1 122 ? -9.311 -0.430 7.547 1.00 96.19 122 LEU A C 1
ATOM 952 O O . LEU A 1 122 ? -10.253 -1.037 7.054 1.00 96.19 122 LEU A O 1
ATOM 956 N N . ARG A 1 123 ? -8.667 -0.901 8.623 1.00 93.31 123 ARG A N 1
ATOM 957 C CA . ARG A 1 123 ? -9.058 -2.149 9.311 1.00 93.31 123 ARG A CA 1
ATOM 958 C C . ARG A 1 123 ? -10.469 -2.122 9.906 1.00 93.31 123 ARG A C 1
ATOM 960 O O . ARG A 1 123 ? -11.015 -3.181 10.197 1.00 93.31 123 ARG A O 1
ATOM 967 N N . GLN A 1 124 ? -11.031 -0.940 10.149 1.00 94.12 124 GLN A N 1
ATOM 968 C CA . GLN A 1 124 ? -12.366 -0.773 10.735 1.00 94.12 124 GLN A CA 1
ATOM 969 C C . GLN A 1 124 ? -13.434 -0.463 9.678 1.00 94.12 124 GLN A C 1
ATOM 971 O O . GLN A 1 124 ? -14.618 -0.412 10.007 1.00 94.12 124 GLN A O 1
ATOM 976 N N . LEU A 1 125 ? -13.034 -0.244 8.422 1.00 95.00 125 LEU A N 1
ATOM 977 C CA . LEU A 1 125 ? -13.925 0.153 7.340 1.00 95.00 125 LEU A CA 1
ATOM 978 C C . LEU A 1 125 ? -14.112 -1.009 6.366 1.00 95.00 125 LEU A C 1
ATOM 980 O O . LEU A 1 125 ? -13.165 -1.457 5.734 1.00 95.00 125 LEU A O 1
ATOM 984 N N . ASN A 1 126 ? -15.356 -1.460 6.207 1.00 94.38 126 ASN A N 1
ATOM 985 C CA . ASN A 1 126 ? -15.726 -2.455 5.204 1.00 94.38 126 ASN A CA 1
ATOM 986 C C . ASN A 1 126 ? -16.995 -1.992 4.481 1.00 94.38 126 ASN A C 1
ATOM 988 O O . ASN A 1 126 ? -18.112 -2.224 4.943 1.00 94.38 126 ASN A O 1
ATOM 992 N N . HIS A 1 127 ? -16.821 -1.263 3.380 1.00 97.31 127 HIS A N 1
ATOM 993 C CA . HIS A 1 127 ? -17.920 -0.651 2.640 1.00 97.31 127 HIS A CA 1
ATOM 994 C C . HIS A 1 127 ? -17.614 -0.611 1.141 1.00 97.31 127 HIS A C 1
ATOM 996 O O . HIS A 1 127 ? -16.488 -0.330 0.751 1.00 97.31 127 HIS A O 1
ATOM 1002 N N . LYS A 1 128 ? -18.632 -0.806 0.292 1.00 96.81 128 LYS A N 1
ATOM 1003 C CA . LYS A 1 128 ? -18.483 -0.896 -1.176 1.00 96.81 128 LYS A CA 1
ATOM 1004 C C . LYS A 1 128 ? -17.812 0.315 -1.845 1.00 96.81 128 L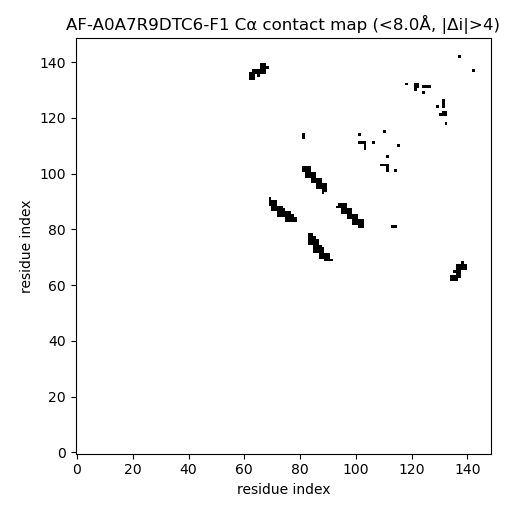YS A C 1
ATOM 1006 O O . LYS A 1 128 ? -17.202 0.167 -2.892 1.00 96.81 128 LYS A O 1
ATOM 1011 N N . ASN A 1 129 ? -17.934 1.500 -1.242 1.00 97.81 129 ASN A N 1
ATOM 1012 C CA . ASN A 1 129 ? -17.394 2.761 -1.773 1.00 97.81 129 ASN A CA 1
ATOM 1013 C C . ASN A 1 129 ? -16.126 3.228 -1.039 1.00 97.81 129 ASN A C 1
ATOM 1015 O O . ASN A 1 129 ? -15.719 4.375 -1.192 1.00 97.81 129 ASN A O 1
ATOM 1019 N N . ILE A 1 130 ? -15.554 2.391 -0.173 1.00 96.50 130 ILE A N 1
ATOM 1020 C CA . ILE A 1 130 ? -14.315 2.686 0.546 1.00 96.50 130 ILE A CA 1
ATOM 1021 C C . ILE A 1 130 ? -13.314 1.603 0.169 1.00 96.50 130 ILE A C 1
ATOM 1023 O O . ILE A 1 130 ? -13.656 0.423 0.121 1.00 96.50 130 ILE A O 1
ATOM 1027 N N . VAL A 1 131 ? -12.073 2.002 -0.102 1.00 96.62 131 VAL A N 1
ATOM 1028 C CA . VAL A 1 131 ? -10.994 1.050 -0.368 1.00 96.62 131 VAL A CA 1
ATOM 1029 C C . VAL A 1 131 ? -10.846 0.112 0.824 1.00 96.62 131 VAL A C 1
ATOM 1031 O O . VAL A 1 131 ? -10.691 0.558 1.959 1.00 96.62 131 VAL A O 1
ATOM 1034 N N . ASN A 1 132 ? -10.879 -1.189 0.554 1.00 95.69 132 ASN A N 1
ATOM 1035 C CA . ASN A 1 132 ? -10.681 -2.199 1.577 1.00 95.69 132 ASN A CA 1
ATOM 1036 C C . ASN A 1 132 ? -9.199 -2.565 1.678 1.00 95.69 132 ASN A C 1
ATOM 1038 O O . ASN A 1 132 ? -8.566 -2.924 0.682 1.00 95.69 132 ASN A O 1
ATOM 1042 N N . LEU A 1 133 ? -8.658 -2.524 2.892 1.00 96.12 133 LEU A N 1
ATOM 1043 C CA . LEU A 1 133 ? -7.323 -3.036 3.160 1.00 96.12 133 LEU A CA 1
ATOM 1044 C C . LEU A 1 133 ? -7.394 -4.571 3.220 1.00 96.12 133 LEU A C 1
ATOM 1046 O O . LEU A 1 133 ? -8.034 -5.128 4.108 1.00 96.12 133 LEU A O 1
ATOM 1050 N N . ARG A 1 134 ? -6.745 -5.261 2.272 1.00 94.31 134 ARG A N 1
ATOM 1051 C CA . ARG A 1 134 ? -6.762 -6.737 2.195 1.00 94.31 134 ARG A CA 1
ATOM 1052 C C . ARG A 1 134 ? -5.844 -7.392 3.224 1.00 94.31 134 ARG A C 1
ATOM 1054 O O . ARG A 1 134 ? -6.255 -8.332 3.900 1.00 94.31 134 ARG A O 1
ATOM 1061 N N . GLU A 1 135 ? -4.606 -6.918 3.291 1.00 93.94 135 GLU A N 1
ATOM 1062 C CA . GLU A 1 135 ? -3.546 -7.432 4.157 1.00 93.94 135 GLU A CA 1
ATOM 1063 C C . GLU A 1 135 ? -2.373 -6.442 4.227 1.00 93.94 135 GLU A C 1
ATOM 1065 O O . GLU A 1 135 ? -2.336 -5.455 3.491 1.00 93.94 135 GLU A O 1
ATOM 1070 N N . VAL A 1 136 ? -1.413 -6.729 5.102 1.00 94.00 136 VAL A N 1
ATOM 1071 C CA . VAL A 1 136 ? -0.095 -6.092 5.146 1.00 94.00 136 VAL A CA 1
ATOM 1072 C C . VAL A 1 136 ? 0.919 -7.201 4.912 1.00 94.00 136 VAL A C 1
ATOM 1074 O O . VAL A 1 136 ? 0.794 -8.276 5.501 1.00 94.00 136 VAL A O 1
ATOM 1077 N N . VAL A 1 137 ? 1.891 -6.939 4.045 1.00 93.62 137 VAL A N 1
ATOM 1078 C CA . VAL A 1 137 ? 2.988 -7.852 3.721 1.00 93.62 137 VAL A CA 1
ATOM 1079 C C . VAL A 1 137 ? 4.321 -7.171 3.970 1.00 93.62 137 VAL A C 1
ATOM 1081 O O . VAL A 1 137 ? 4.405 -5.943 3.951 1.00 93.62 137 VAL A O 1
ATOM 1084 N N . THR A 1 138 ? 5.342 -7.976 4.224 1.00 90.94 138 THR A N 1
ATOM 1085 C CA . THR A 1 138 ? 6.701 -7.522 4.534 1.00 90.94 138 THR A CA 1
ATOM 1086 C C . THR A 1 138 ? 7.681 -7.985 3.460 1.00 90.94 138 THR A C 1
ATOM 1088 O O . THR A 1 138 ? 7.375 -8.876 2.663 1.00 90.94 138 THR A O 1
ATOM 1091 N N . ASP A 1 139 ? 8.850 -7.357 3.394 1.00 87.06 139 ASP A N 1
ATOM 1092 C CA . ASP A 1 139 ? 9.951 -7.873 2.583 1.00 87.06 139 ASP A CA 1
ATOM 1093 C C . ASP A 1 139 ? 10.689 -8.990 3.348 1.00 87.06 139 ASP A C 1
ATOM 1095 O O . ASP A 1 139 ? 10.705 -9.008 4.583 1.00 87.06 139 ASP A O 1
ATOM 1099 N N . LYS A 1 140 ? 11.286 -9.946 2.628 1.00 70.31 140 LYS A N 1
ATOM 1100 C CA . LYS A 1 140 ? 12.027 -11.072 3.221 1.00 70.31 140 LYS A CA 1
ATOM 1101 C C . LYS A 1 140 ? 13.263 -10.617 3.990 1.00 70.31 140 LYS A C 1
ATOM 1103 O O . LYS A 1 140 ? 13.604 -11.251 4.988 1.00 70.31 140 LYS A O 1
ATOM 1108 N N . GLN A 1 141 ? 13.935 -9.567 3.519 1.00 59.69 141 GLN A N 1
ATOM 1109 C CA . GLN A 1 141 ? 15.141 -9.041 4.158 1.00 59.69 141 GLN A CA 1
ATOM 1110 C C . GLN A 1 141 ? 14.826 -8.395 5.519 1.00 59.69 141 GLN A C 1
ATOM 1112 O O . GLN A 1 141 ? 15.431 -8.772 6.519 1.00 59.69 141 GLN A O 1
ATOM 1117 N N . ASP A 1 142 ? 13.815 -7.526 5.589 1.00 56.25 142 ASP A N 1
ATOM 1118 C CA . ASP A 1 142 ? 13.563 -6.712 6.788 1.00 56.25 142 ASP A CA 1
ATOM 1119 C C . ASP A 1 142 ? 12.985 -7.516 7.966 1.00 56.25 142 ASP A C 1
ATOM 1121 O O . ASP A 1 142 ? 13.193 -7.176 9.129 1.00 56.25 142 ASP A O 1
ATOM 1125 N N . ALA A 1 143 ? 12.266 -8.613 7.703 1.00 52.53 143 ALA A N 1
ATOM 1126 C CA . ALA A 1 143 ? 11.634 -9.406 8.761 1.00 52.53 143 ALA A CA 1
ATOM 1127 C C . ALA A 1 143 ? 12.638 -10.184 9.639 1.00 52.53 143 ALA A C 1
ATOM 1129 O O . ALA A 1 143 ? 12.324 -10.523 10.785 1.00 52.53 143 ALA A O 1
ATOM 1130 N N . LEU A 1 144 ? 13.834 -10.486 9.118 1.00 50.47 144 LEU A N 1
ATOM 1131 C CA . LEU A 1 144 ? 14.878 -11.210 9.853 1.00 50.47 144 LEU A CA 1
ATOM 1132 C C . LEU A 1 144 ? 15.710 -10.294 10.761 1.00 50.47 144 LEU A C 1
ATOM 1134 O O . LEU A 1 144 ? 16.242 -10.773 11.765 1.00 50.47 144 LEU A O 1
ATOM 1138 N N . ASP A 1 145 ? 15.768 -8.996 10.467 1.00 51.34 145 ASP A N 1
ATOM 1139 C CA . ASP A 1 145 ? 16.587 -8.041 11.218 1.00 51.34 145 ASP A CA 1
ATOM 1140 C C . ASP A 1 145 ? 15.988 -7.691 12.590 1.00 51.34 145 ASP A C 1
ATOM 1142 O O . ASP A 1 145 ? 16.723 -7.505 13.559 1.00 51.34 145 ASP A O 1
ATOM 1146 N N . PHE A 1 146 ? 14.660 -7.740 12.749 1.00 53.56 146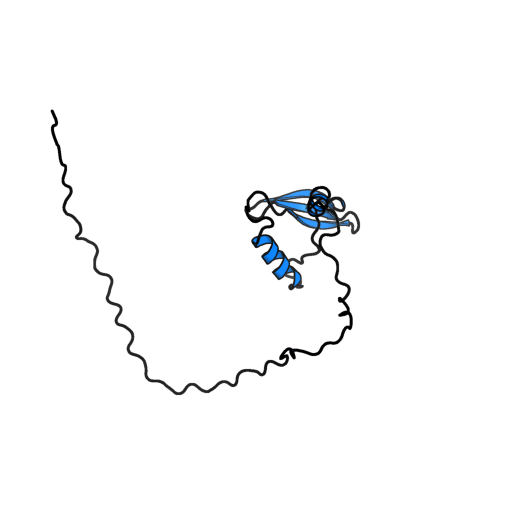 PHE A N 1
ATOM 1147 C CA . PHE A 1 146 ? 14.003 -7.508 14.047 1.00 53.56 146 PHE A CA 1
ATOM 1148 C C . PHE A 1 146 ? 14.149 -8.662 15.054 1.00 53.56 146 PHE A C 1
ATOM 1150 O O . PHE A 1 146 ? 13.775 -8.505 16.214 1.00 53.56 146 PHE A O 1
ATOM 1157 N N . ARG A 1 147 ? 14.662 -9.831 14.641 1.00 51.81 147 ARG A N 1
ATOM 1158 C CA . ARG A 1 147 ? 14.851 -10.995 15.532 1.00 51.81 147 ARG A CA 1
ATOM 1159 C C . ARG A 1 147 ? 16.245 -11.073 16.164 1.00 51.81 147 ARG A C 1
ATOM 1161 O O . ARG A 1 147 ? 16.519 -12.039 16.871 1.00 51.81 147 ARG A O 1
ATOM 1168 N N . LYS A 1 148 ?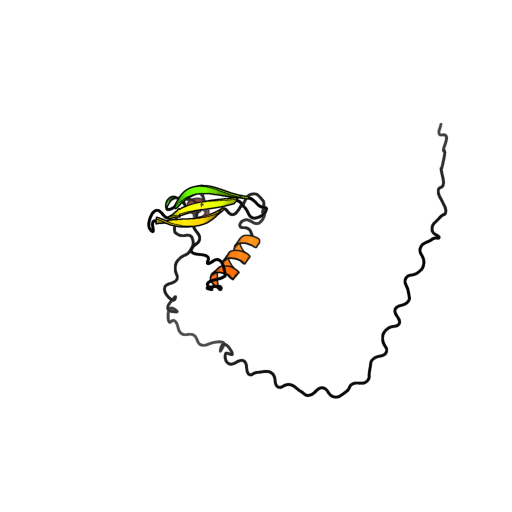 17.128 -10.104 15.900 1.00 38.62 148 LYS A N 1
ATOM 1169 C CA . LYS A 1 148 ? 18.520 -10.086 16.389 1.00 38.62 148 LYS A CA 1
ATOM 1170 C C . LYS A 1 148 ? 18.796 -9.078 17.515 1.00 38.62 148 LYS A C 1
ATOM 1172 O O . LYS A 1 148 ? 19.948 -8.689 17.689 1.00 38.62 148 LYS A O 1
ATOM 1177 N N . VAL A 1 149 ? 17.785 -8.680 18.288 1.00 35.78 149 VAL A N 1
ATOM 1178 C CA . VAL A 1 149 ? 17.974 -7.837 19.485 1.00 35.78 149 VAL A CA 1
ATOM 1179 C C . VAL A 1 149 ? 17.662 -8.625 20.745 1.00 35.78 149 VAL A C 1
ATOM 1181 O O . VAL A 1 149 ? 16.583 -9.258 20.774 1.00 35.78 149 VAL A O 1
#